Protein AF-0000000078652569 (afdb_homodimer)

Foldseek 3Di:
DEAEDEDEPVCVVCVVVCNDQKDKDFQPPVDDAQYKYWYFYDYPNHTPPDIDIWGFHDKDADDPPRDHRMIMTGIGD/DEAEDEDEPVCVVCVVVCNDQKDKDFQPPVDDQQYKYWYFYDYPNHTPPDTDIWGFHDKDADDPPRDHRMIMTGIGD

Radius of gyration: 15.56 Å; Cα contacts (8 Å, |Δi|>4): 343; chains: 2; bounding box: 27×51×36 Å

Nearest PDB structures (foldseek):
  3iuw-assembly1_A  TM=9.548E-01  e=1.369E-08  Enterococcus faecalis V583
  5y6b-assembly4_D  TM=7.722E-01  e=2.789E-02  Zymomonas mobilis subsp. mobilis ATCC 10988
  5y6c-assembly2_B  TM=7.773E-01  e=2.975E-02  Zymomona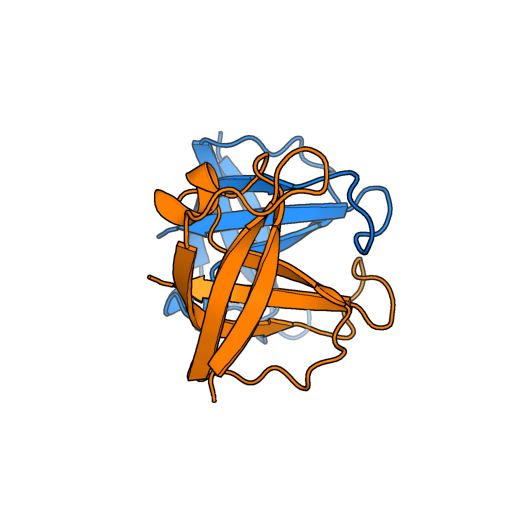s mobilis subsp. mobilis ATCC 10988
  7lkn-assembly2_D  TM=3.878E-01  e=9.510E-02  Xanthomonas citri pv. citri str. 306
  1szr-assembly1_D  TM=2.459E-01  e=2.400E+00  Trypanosoma brucei brucei

Solvent-accessible surface area (backbone atoms only — not comparable to full-atom values): 8510 Å² total; per-residue (Å²): 96,79,45,81,42,77,33,52,55,90,51,41,63,37,42,72,74,53,43,40,28,57,46,79,42,72,61,81,74,74,82,46,68,69,20,31,38,38,36,32,28,28,50,96,92,35,74,73,77,53,68,49,68,34,34,28,58,25,77,48,62,90,40,93,51,45,34,87,64,26,31,40,32,20,41,46,120,95,77,46,82,42,78,33,51,54,90,50,41,63,38,41,72,71,53,43,41,28,57,46,77,41,72,60,80,74,75,83,46,70,70,20,30,39,38,36,32,28,28,50,95,92,35,74,72,76,54,68,49,69,34,34,27,58,26,76,48,60,91,41,91,52,46,34,88,61,27,30,40,32,20,40,47,120

Sequence (154 aa):
MIHEIKLSHLFFDDVQSGKKNFELRRDDRNYQVDDELLLNEIKDGVLTGRKIQVKVIYKLTGYVGLEPTYCILGIERMIHEIKLSHLFFDDVQSGKKNFELRRDDRNYQVDDELLLNEIKDGVLTGRKIQVKVIYKLTGYVGLEPTYCILGIER

Organism: NCBI:txid862967

InterPro domains:
  IPR015947 PUA-like superfamily [SSF88697] (1-59)
  IPR039440 Domain of unknown function DUF3850 [PF12961] (2-75)

Structure (mmCIF, N/CA/C/O backbone):
data_AF-0000000078652569-model_v1
#
loop_
_entity.id
_entity.type
_entity.pdbx_description
1 polymer 'DUF3850 domain-containing protein'
#
loop_
_atom_site.group_PDB
_atom_site.id
_atom_site.type_symbol
_atom_site.label_atom_id
_atom_site.label_alt_id
_atom_site.label_comp_id
_atom_site.label_asym_id
_atom_site.label_entity_id
_atom_site.label_seq_id
_atom_site.pdbx_PDB_ins_code
_atom_site.Cartn_x
_atom_site.Cartn_y
_atom_site.Cartn_z
_atom_site.occupancy
_atom_site.B_iso_or_equiv
_atom_site.auth_seq_id
_atom_site.auth_comp_id
_atom_site.auth_asym_id
_atom_site.auth_atom_id
_atom_site.pdbx_PDB_model_num
ATOM 1 N N . MET A 1 1 ? -4.324 -7.496 -18.016 1 96.69 1 MET A N 1
ATOM 2 C CA . MET A 1 1 ? -3.305 -8.539 -17.984 1 96.69 1 MET A CA 1
ATOM 3 C C . MET A 1 1 ? -3.234 -9.188 -16.609 1 96.69 1 MET A C 1
ATOM 5 O O . MET A 1 1 ? -3.404 -8.516 -15.594 1 96.69 1 MET A O 1
ATOM 9 N N . ILE A 1 2 ? -2.986 -10.516 -16.625 1 98.44 2 ILE A N 1
ATOM 10 C CA . ILE A 1 2 ? -2.867 -11.242 -15.367 1 98.44 2 ILE A CA 1
ATOM 11 C C . ILE A 1 2 ? -1.402 -11.586 -15.109 1 98.44 2 ILE A C 1
ATOM 13 O O . ILE A 1 2 ? -0.72 -12.117 -15.992 1 98.44 2 ILE A O 1
ATOM 17 N N . HIS A 1 3 ? -0.866 -11.273 -13.992 1 98.75 3 HIS A N 1
ATOM 18 C CA . HIS A 1 3 ? 0.469 -11.648 -13.539 1 98.75 3 HIS A CA 1
ATOM 19 C C . HIS A 1 3 ? 0.403 -12.703 -12.445 1 98.75 3 HIS A C 1
ATOM 21 O O . HIS A 1 3 ? -0.198 -12.477 -11.391 1 98.75 3 HIS A O 1
ATOM 27 N N . GLU A 1 4 ? 0.997 -13.82 -12.688 1 98.56 4 GLU A N 1
ATOM 28 C CA . GLU A 1 4 ? 1.085 -14.867 -11.672 1 98.56 4 GLU A CA 1
ATOM 29 C C . GLU A 1 4 ? 2.359 -14.719 -10.844 1 98.56 4 GLU A C 1
ATOM 31 O O . GLU A 1 4 ? 3.467 -14.828 -11.375 1 98.56 4 GLU A O 1
ATOM 36 N N . ILE A 1 5 ? 2.16 -14.547 -9.523 1 98.5 5 ILE A N 1
ATOM 37 C CA . ILE A 1 5 ? 3.33 -14.32 -8.6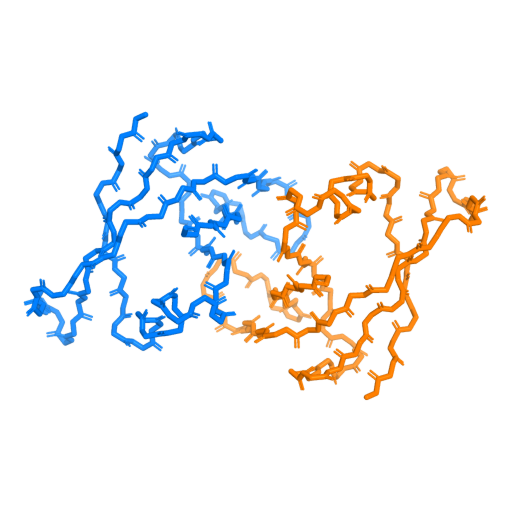88 1 98.5 5 ILE A CA 1
ATOM 38 C C . ILE A 1 5 ? 3.16 -15.039 -7.348 1 98.5 5 ILE A C 1
ATOM 40 O O . ILE A 1 5 ? 2.053 -15.453 -6.996 1 98.5 5 ILE A O 1
ATOM 44 N N . LYS A 1 6 ? 4.316 -15.234 -6.695 1 98.5 6 LYS A N 1
ATOM 45 C CA . LYS A 1 6 ? 4.285 -15.867 -5.383 1 98.5 6 LYS A CA 1
ATOM 46 C C . LYS A 1 6 ? 4.117 -14.836 -4.273 1 98.5 6 LYS A C 1
ATOM 48 O O . LYS A 1 6 ? 4.633 -13.719 -4.375 1 98.5 6 LYS A O 1
ATOM 53 N N . LEU A 1 7 ? 3.447 -15.18 -3.262 1 98.75 7 LEU A N 1
ATOM 54 C CA . LEU A 1 7 ? 3.312 -14.43 -2.014 1 98.75 7 LEU A CA 1
ATOM 55 C C . LEU A 1 7 ? 3.646 -15.312 -0.815 1 98.75 7 LEU A C 1
ATOM 57 O O . LEU A 1 7 ? 3.133 -16.422 -0.696 1 98.75 7 LEU A O 1
ATOM 61 N N . SER A 1 8 ? 4.547 -14.805 0.051 1 98.62 8 SER A N 1
ATOM 62 C CA . SER A 1 8 ? 4.891 -15.547 1.26 1 98.62 8 SER A CA 1
ATOM 63 C C . SER A 1 8 ? 3.658 -15.828 2.109 1 98.62 8 SER A C 1
ATOM 65 O O . SER A 1 8 ? 2.787 -14.961 2.252 1 98.62 8 SER A O 1
ATOM 67 N N . HIS A 1 9 ? 3.613 -16.969 2.775 1 98.69 9 HIS A N 1
ATOM 68 C CA . HIS A 1 9 ? 2.533 -17.359 3.676 1 98.69 9 HIS A CA 1
ATOM 69 C C . HIS A 1 9 ? 2.377 -16.344 4.812 1 98.69 9 HIS A C 1
ATOM 71 O O . HIS A 1 9 ? 1.29 -16.203 5.375 1 98.69 9 HIS A O 1
ATOM 77 N N . LEU A 1 10 ? 3.422 -15.609 5.098 1 98.19 10 LEU A N 1
ATOM 78 C CA . LEU A 1 10 ? 3.412 -14.656 6.203 1 98.19 10 LEU A CA 1
ATOM 79 C C . LEU A 1 10 ? 2.484 -13.484 5.902 1 98.19 10 LEU A C 1
ATOM 81 O O . LEU A 1 10 ? 1.99 -12.828 6.82 1 98.19 10 LEU A O 1
ATOM 85 N N . PHE A 1 11 ? 2.232 -13.273 4.586 1 98.75 11 PHE A N 1
ATOM 86 C CA . PHE A 1 11 ? 1.455 -12.102 4.188 1 98.75 11 PHE A CA 1
ATOM 87 C C . PHE A 1 11 ? 0.117 -12.523 3.59 1 98.75 11 PHE A C 1
ATOM 89 O O . PHE A 1 11 ? -0.79 -11.703 3.447 1 98.75 11 PHE A O 1
ATOM 96 N N . PHE A 1 12 ? -0.037 -13.789 3.221 1 98.88 12 PHE A N 1
ATOM 97 C CA . PHE A 1 12 ? -1.115 -14.266 2.363 1 98.88 12 PHE A CA 1
ATOM 98 C C . PHE A 1 12 ? -2.473 -14.008 3.004 1 98.88 12 PHE A C 1
ATOM 100 O O . PHE A 1 12 ? -3.348 -13.391 2.389 1 98.88 12 PHE A O 1
ATOM 107 N N . ASP A 1 13 ? -2.621 -14.422 4.281 1 98.75 13 ASP A N 1
ATOM 108 C CA . ASP A 1 13 ? -3.914 -14.273 4.941 1 98.75 13 ASP A CA 1
ATOM 109 C C . ASP A 1 13 ? -4.285 -12.805 5.094 1 98.75 13 ASP A C 1
ATOM 111 O O . ASP A 1 13 ? -5.465 -12.445 5.059 1 98.75 13 ASP A O 1
ATOM 115 N N . ASP A 1 14 ? -3.283 -11.938 5.266 1 98.69 14 ASP A N 1
ATOM 116 C CA . ASP A 1 14 ? -3.551 -10.508 5.391 1 98.69 14 ASP A CA 1
ATOM 117 C C . ASP A 1 14 ? -4.078 -9.93 4.082 1 98.69 14 ASP A C 1
ATOM 119 O O . ASP A 1 14 ? -4.949 -9.055 4.086 1 98.69 14 ASP A O 1
ATOM 123 N N . VAL A 1 15 ? -3.578 -10.438 2.967 1 98.81 15 VAL A N 1
ATOM 124 C CA . VAL A 1 15 ? -4.086 -10.008 1.669 1 98.81 15 VAL A CA 1
ATOM 125 C C . VAL A 1 15 ? -5.48 -10.594 1.44 1 98.81 15 VAL A C 1
ATOM 127 O O . VAL A 1 15 ? -6.391 -9.883 1.003 1 98.81 15 VAL A O 1
ATOM 130 N N . GLN A 1 16 ? -5.617 -11.844 1.812 1 98.38 16 GLN A N 1
ATOM 131 C CA . GLN A 1 16 ? -6.891 -12.531 1.611 1 98.38 16 GLN A CA 1
ATOM 132 C C . GLN A 1 16 ? -8.016 -11.844 2.383 1 98.38 16 GLN A C 1
ATOM 134 O O . GLN A 1 16 ? -9.125 -11.711 1.878 1 98.38 16 GLN A O 1
ATOM 139 N N . SER A 1 17 ? -7.742 -11.406 3.531 1 98 17 SER A N 1
ATOM 140 C CA . SER A 1 17 ? -8.75 -10.789 4.383 1 98 17 SER A CA 1
ATOM 141 C C . SER A 1 17 ? -8.992 -9.336 3.986 1 98 17 SER A C 1
ATOM 143 O O . SER A 1 17 ? -9.969 -8.719 4.434 1 98 17 SER A O 1
ATOM 145 N N . GLY A 1 18 ? -8.062 -8.742 3.17 1 97.56 18 GLY A N 1
ATOM 146 C CA . GLY A 1 18 ? -8.141 -7.336 2.789 1 97.56 18 GLY A CA 1
ATOM 147 C C . GLY A 1 18 ? -7.379 -6.422 3.727 1 97.56 18 GLY A C 1
ATOM 148 O O . GLY A 1 18 ? -7.285 -5.215 3.484 1 97.56 18 GLY A O 1
ATOM 149 N N . LYS A 1 19 ? -6.812 -7.027 4.762 1 97.62 19 LYS A N 1
ATOM 150 C CA . LYS A 1 19 ? -6.047 -6.254 5.734 1 97.62 19 LYS A CA 1
ATOM 151 C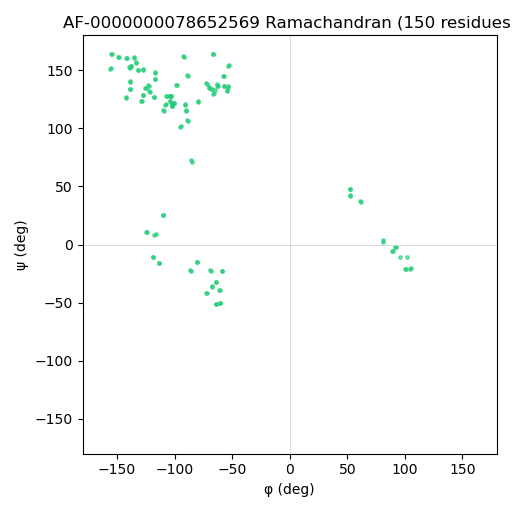 C . LYS A 1 19 ? -4.816 -5.621 5.09 1 97.62 19 LYS A C 1
ATOM 153 O O . LYS A 1 19 ? -4.52 -4.449 5.32 1 97.62 19 LYS A O 1
ATOM 158 N N . LYS A 1 20 ? -4.055 -6.371 4.422 1 98.62 20 LYS A N 1
ATOM 159 C CA . LYS A 1 20 ? -2.953 -5.867 3.609 1 98.62 20 LYS A CA 1
ATOM 160 C C . LYS A 1 20 ? -3.418 -5.531 2.195 1 98.62 20 LYS A C 1
ATOM 162 O O . LYS A 1 20 ? -3.586 -6.426 1.364 1 98.62 20 LYS A O 1
ATOM 167 N N . ASN A 1 21 ? -3.525 -4.281 1.897 1 98.88 21 ASN A N 1
ATOM 168 C CA . ASN A 1 21 ? -4.16 -3.859 0.653 1 98.88 21 ASN A CA 1
ATOM 169 C C . ASN A 1 21 ? -3.143 -3.273 -0.322 1 98.88 21 ASN A C 1
ATOM 171 O O . ASN A 1 21 ? -3.49 -2.449 -1.17 1 98.88 21 ASN A O 1
ATOM 175 N N . PHE A 1 22 ? -1.941 -3.676 -0.185 1 98.94 22 PHE A N 1
ATOM 176 C CA . PHE A 1 22 ? -0.877 -3.293 -1.105 1 98.94 22 PHE A CA 1
ATOM 177 C C . PHE A 1 22 ? 0.163 -4.402 -1.22 1 98.94 22 PHE A C 1
ATOM 179 O O . PHE A 1 22 ? 0.22 -5.297 -0.374 1 98.94 22 PHE A O 1
ATOM 186 N N . GLU A 1 23 ? 0.925 -4.332 -2.271 1 98.88 23 GLU A N 1
ATOM 187 C CA . GLU A 1 23 ? 2.104 -5.18 -2.441 1 98.88 23 GLU A CA 1
ATOM 188 C C . GLU A 1 23 ? 3.352 -4.34 -2.703 1 98.88 23 GLU A C 1
ATOM 190 O O . GLU A 1 23 ? 3.295 -3.344 -3.428 1 98.88 23 GLU A O 1
ATOM 195 N N . LEU A 1 24 ? 4.422 -4.652 -2.053 1 98.88 24 LEU A N 1
ATOM 196 C CA . LEU A 1 24 ? 5.766 -4.152 -2.334 1 98.88 24 LEU A CA 1
ATOM 197 C C . LEU A 1 24 ? 6.586 -5.195 -3.082 1 98.88 24 LEU A C 1
ATOM 199 O O . LEU A 1 24 ? 6.844 -6.285 -2.561 1 98.88 24 LEU A O 1
ATOM 203 N N . ARG A 1 25 ? 7.016 -4.793 -4.332 1 98.25 25 ARG A N 1
ATOM 204 C CA . ARG A 1 25 ? 7.734 -5.785 -5.125 1 98.25 25 ARG A CA 1
ATOM 205 C C . ARG A 1 25 ? 8.672 -5.113 -6.125 1 98.25 25 ARG A C 1
ATOM 207 O O . ARG A 1 25 ? 8.555 -3.912 -6.383 1 98.25 25 ARG A O 1
ATOM 214 N N . ARG A 1 26 ? 9.602 -5.945 -6.637 1 98.31 26 ARG A N 1
ATOM 215 C CA . ARG A 1 26 ? 10.367 -5.469 -7.785 1 98.31 26 ARG A CA 1
ATOM 216 C C . ARG A 1 26 ? 9.453 -5.215 -8.984 1 98.31 26 ARG A C 1
ATOM 218 O O . ARG A 1 26 ? 8.539 -5.992 -9.25 1 98.31 26 ARG A O 1
ATOM 225 N N . ASP A 1 27 ? 9.703 -4.098 -9.625 1 98.19 27 ASP A N 1
ATOM 226 C CA . ASP A 1 27 ? 8.914 -3.756 -10.805 1 98.19 27 ASP A CA 1
ATOM 227 C C . ASP A 1 27 ? 9.484 -4.414 -12.062 1 98.19 27 ASP A C 1
ATOM 229 O O . ASP A 1 27 ? 9.93 -3.729 -12.984 1 98.19 27 ASP A O 1
ATOM 233 N N . ASP A 1 28 ? 9.336 -5.719 -12.18 1 98.06 28 ASP A N 1
ATOM 234 C CA . ASP A 1 28 ? 9.984 -6.465 -13.25 1 98.06 28 ASP A CA 1
ATOM 235 C C . ASP A 1 28 ? 8.961 -7.105 -14.18 1 98.06 28 ASP A C 1
ATOM 237 O O . ASP A 1 28 ? 9.32 -7.867 -15.086 1 98.06 28 ASP A O 1
ATOM 241 N N . ARG A 1 29 ? 7.688 -6.77 -14.023 1 97.75 29 ARG A N 1
ATOM 242 C CA . ARG A 1 29 ? 6.648 -7.422 -14.812 1 97.75 29 ARG A CA 1
ATOM 243 C C . ARG A 1 29 ? 5.801 -6.395 -15.555 1 97.75 29 ARG A C 1
ATOM 245 O O . ARG A 1 29 ? 4.773 -6.738 -16.141 1 97.75 29 ARG A O 1
ATOM 252 N N . ASN A 1 30 ? 6.277 -5.137 -15.547 1 97 30 ASN A N 1
ATOM 253 C CA . ASN A 1 30 ? 5.527 -4.055 -16.172 1 97 30 ASN A CA 1
ATOM 254 C C . ASN A 1 30 ? 4.09 -4.004 -15.672 1 97 30 ASN A C 1
ATOM 256 O O . ASN A 1 30 ? 3.148 -3.996 -16.469 1 97 30 ASN A O 1
ATOM 260 N N . TYR A 1 31 ? 3.936 -4.059 -14.383 1 98.69 31 TYR A N 1
ATOM 261 C CA . TYR A 1 31 ? 2.615 -3.955 -13.773 1 98.69 31 TYR A CA 1
ATOM 262 C C . TYR A 1 31 ? 1.923 -2.662 -14.188 1 98.69 31 TYR A C 1
ATOM 264 O O . TYR A 1 31 ? 2.557 -1.605 -14.258 1 98.69 31 TYR A O 1
ATOM 272 N N . GLN A 1 32 ? 0.633 -2.752 -14.523 1 98.75 32 GLN A N 1
ATOM 273 C CA . GLN A 1 32 ? -0.191 -1.585 -14.82 1 98.75 32 GLN A CA 1
ATOM 274 C C . GLN A 1 32 ? -1.47 -1.587 -13.984 1 98.75 32 GLN A C 1
ATOM 276 O O . GLN A 1 32 ? -1.958 -2.648 -13.594 1 98.75 32 GLN A O 1
ATOM 281 N N . VAL A 1 33 ? -1.91 -0.415 -13.742 1 98.69 33 VAL A N 1
ATOM 282 C CA . VAL A 1 33 ? -3.258 -0.313 -13.188 1 98.69 33 VAL A CA 1
ATOM 283 C C . VAL A 1 33 ? -4.238 -1.074 -14.078 1 98.69 33 VAL A C 1
ATOM 285 O O . VAL A 1 33 ? -4.133 -1.035 -15.305 1 98.69 33 VAL A O 1
ATOM 288 N N . ASP A 1 34 ? -5.055 -1.77 -13.531 1 98.69 34 ASP A N 1
ATOM 289 C CA . ASP A 1 34 ? -6.098 -2.576 -14.156 1 98.69 34 ASP A CA 1
ATOM 290 C C . ASP A 1 34 ? -5.59 -3.979 -14.484 1 98.69 34 ASP A C 1
ATOM 292 O O . ASP A 1 34 ? -6.359 -4.844 -14.906 1 98.69 34 ASP A O 1
ATOM 296 N N . ASP A 1 35 ? -4.285 -4.219 -14.266 1 98.81 35 ASP A N 1
ATOM 297 C CA . ASP A 1 35 ? -3.816 -5.598 -14.281 1 98.81 35 ASP A CA 1
ATOM 298 C C . ASP A 1 35 ? -4.391 -6.387 -13.109 1 98.81 35 ASP A C 1
ATOM 300 O O . ASP A 1 35 ? -4.973 -5.805 -12.188 1 98.81 35 ASP A O 1
ATOM 304 N N . GLU A 1 36 ? -4.293 -7.656 -13.219 1 98.81 36 GLU A N 1
ATOM 305 C CA . GLU A 1 36 ? -4.633 -8.547 -12.109 1 98.81 36 GLU A CA 1
ATOM 306 C C . GLU A 1 36 ? -3.416 -9.344 -11.648 1 98.81 36 GLU A C 1
ATOM 308 O O . GLU A 1 36 ? -2.582 -9.734 -12.469 1 98.81 36 GLU A O 1
ATOM 313 N N . LEU A 1 37 ? -3.312 -9.539 -10.359 1 98.88 37 LEU A N 1
ATOM 314 C CA . LEU A 1 37 ? -2.324 -10.445 -9.773 1 98.88 37 LEU A CA 1
ATOM 315 C C . LEU A 1 37 ? -2.977 -11.75 -9.328 1 98.88 37 LEU A C 1
ATOM 317 O O . LEU A 1 37 ? -4.008 -11.734 -8.648 1 98.88 37 LEU A O 1
ATOM 321 N N . LEU A 1 38 ? -2.484 -12.742 -9.82 1 98.88 38 LEU A N 1
ATOM 322 C CA . LEU A 1 38 ?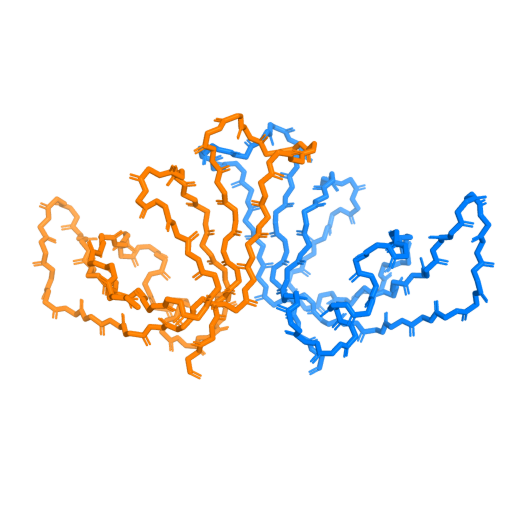 -2.75 -14.047 -9.227 1 98.88 38 LEU A CA 1
ATOM 323 C C . LEU A 1 38 ? -1.648 -14.438 -8.242 1 98.88 38 LEU A C 1
ATOM 325 O O . LEU A 1 38 ? -0.571 -14.875 -8.656 1 98.88 38 LEU A O 1
ATOM 329 N N . LEU A 1 39 ? -1.939 -14.281 -6.926 1 98.88 39 LEU A N 1
ATOM 330 C CA . LEU A 1 39 ? -0.971 -14.5 -5.859 1 98.88 39 LEU A CA 1
ATOM 331 C C . LEU A 1 39 ? -1.002 -15.945 -5.379 1 98.88 39 LEU A C 1
ATOM 333 O O . LEU A 1 39 ? -2.018 -16.406 -4.859 1 98.88 39 LEU A O 1
ATOM 337 N N . ASN A 1 40 ? 0.084 -16.609 -5.594 1 98.88 40 ASN A N 1
ATOM 338 C CA . ASN A 1 40 ? 0.232 -18 -5.152 1 98.88 40 ASN A CA 1
ATOM 339 C C . ASN A 1 40 ? 1.039 -18.094 -3.859 1 98.88 40 ASN A C 1
ATOM 341 O O . ASN A 1 40 ? 2.182 -17.625 -3.803 1 98.88 40 ASN A O 1
ATOM 345 N N . GLU A 1 41 ? 0.389 -18.672 -2.885 1 98.94 41 GLU A N 1
ATOM 346 C CA . GLU A 1 41 ? 1.063 -18.75 -1.593 1 98.94 41 GLU A CA 1
ATOM 347 C C . GLU A 1 41 ? 2.234 -19.734 -1.638 1 98.94 41 GLU A C 1
ATOM 349 O O . GLU A 1 41 ? 2.117 -20.812 -2.203 1 98.94 41 GLU A O 1
ATOM 354 N N . ILE A 1 42 ? 3.309 -19.281 -1.086 1 98.88 42 ILE A N 1
ATOM 355 C CA . ILE A 1 42 ? 4.477 -20.141 -0.916 1 98.88 42 ILE A CA 1
ATOM 356 C C . ILE A 1 42 ? 4.84 -20.234 0.565 1 98.88 42 ILE A C 1
ATOM 358 O O . ILE A 1 42 ? 4.781 -19.234 1.287 1 98.88 42 ILE A O 1
ATOM 362 N N . LYS A 1 43 ? 5.035 -21.344 1.071 1 98.69 43 LYS A N 1
ATOM 363 C CA . LYS A 1 43 ? 5.5 -21.609 2.43 1 98.69 43 LYS A CA 1
ATOM 364 C C . LYS A 1 43 ? 6.691 -22.562 2.424 1 98.69 43 LYS A C 1
ATOM 366 O O . LYS A 1 43 ? 6.613 -23.656 1.867 1 98.69 43 LYS A O 1
ATOM 371 N N . ASP A 1 44 ? 7.766 -22.094 3.023 1 98 44 ASP A N 1
ATOM 372 C CA . ASP A 1 44 ? 8.977 -22.891 3.121 1 98 44 ASP A CA 1
ATOM 373 C C . ASP A 1 44 ? 9.398 -23.422 1.751 1 98 44 ASP A C 1
ATOM 375 O O . ASP A 1 44 ? 9.695 -24.609 1.599 1 98 44 ASP A O 1
ATOM 379 N N . GLY A 1 45 ? 9.305 -22.547 0.717 1 97.62 45 GLY A N 1
ATOM 380 C CA . GLY A 1 45 ? 9.812 -22.828 -0.615 1 97.62 45 GLY A CA 1
ATOM 381 C C . GLY A 1 45 ? 8.875 -23.688 -1.443 1 97.62 45 GLY A C 1
ATOM 382 O O . GLY A 1 45 ? 9.188 -24.047 -2.578 1 97.62 45 GLY A O 1
ATOM 383 N N . VAL A 1 46 ? 7.699 -23.984 -0.861 1 98.56 46 VAL A N 1
ATOM 384 C CA . VAL A 1 46 ? 6.762 -24.859 -1.56 1 98.56 46 VAL A CA 1
ATOM 385 C C . VAL A 1 46 ? 5.426 -24.141 -1.734 1 98.56 46 VAL A C 1
ATOM 387 O O . VAL A 1 46 ? 4.938 -23.484 -0.809 1 98.56 46 VAL A O 1
ATOM 390 N N . LEU A 1 47 ? 4.887 -24.297 -2.941 1 98.69 47 LEU A N 1
ATOM 391 C CA . LEU A 1 47 ? 3.545 -23.781 -3.166 1 98.69 47 LEU A CA 1
ATOM 392 C C . LEU A 1 47 ? 2.516 -24.547 -2.348 1 98.69 47 LEU A C 1
ATOM 394 O O . LEU A 1 47 ? 2.504 -25.781 -2.363 1 98.69 47 LEU A O 1
ATOM 398 N N . THR A 1 48 ? 1.653 -23.875 -1.608 1 98.75 48 THR A N 1
ATOM 399 C CA . THR A 1 48 ? 0.694 -24.531 -0.736 1 98.75 48 THR A CA 1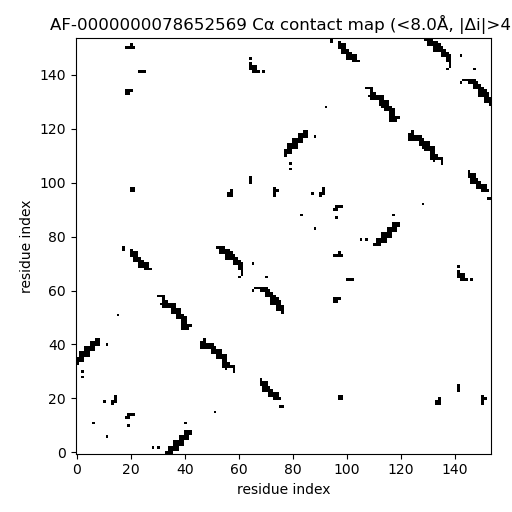
ATOM 400 C C . THR A 1 48 ? -0.573 -24.906 -1.504 1 98.75 48 THR A C 1
ATOM 402 O O . THR A 1 48 ? -1.363 -25.734 -1.05 1 98.75 48 THR A O 1
ATOM 405 N N . GLY A 1 49 ? -0.808 -24.203 -2.6 1 98.69 49 GLY A N 1
ATOM 406 C CA . GLY A 1 49 ? -2.021 -24.406 -3.377 1 98.69 49 GLY A CA 1
ATOM 407 C C . GLY A 1 49 ? -3.037 -23.297 -3.191 1 98.69 49 GLY A C 1
ATOM 408 O O . GLY A 1 49 ? -3.959 -23.141 -3.998 1 98.69 49 GLY A O 1
ATOM 409 N N . ARG A 1 50 ? -2.941 -22.531 -2.121 1 98.56 50 ARG A N 1
ATOM 410 C CA . ARG A 1 50 ? -3.832 -21.391 -1.932 1 98.56 50 ARG A CA 1
ATOM 411 C C . ARG A 1 50 ? -3.475 -20.25 -2.881 1 98.56 50 ARG A C 1
ATOM 413 O O . ARG A 1 50 ? -2.297 -19.984 -3.121 1 98.56 50 ARG A O 1
ATOM 420 N N . LYS A 1 51 ? -4.488 -19.641 -3.42 1 98.56 51 LYS A N 1
ATOM 421 C CA . LYS A 1 51 ? -4.316 -18.531 -4.352 1 98.56 51 LYS A CA 1
ATOM 422 C C . LYS A 1 51 ? -5.34 -17.438 -4.094 1 98.56 51 LYS A C 1
ATOM 424 O O . LYS A 1 51 ? -6.441 -17.703 -3.609 1 98.56 51 LYS A O 1
ATOM 429 N N . ILE A 1 52 ? -5.008 -16.266 -4.418 1 98.56 52 ILE A N 1
ATOM 430 C CA . ILE A 1 52 ? -5.914 -15.125 -4.363 1 98.56 52 ILE A CA 1
ATOM 431 C C . ILE A 1 52 ? -5.715 -14.234 -5.59 1 98.56 52 ILE A C 1
ATOM 433 O O . ILE A 1 52 ? -4.582 -14.023 -6.031 1 98.56 52 ILE A O 1
ATOM 437 N N . GLN A 1 53 ? -6.777 -13.867 -6.156 1 98.75 53 GLN A N 1
ATOM 438 C CA . GLN A 1 53 ? -6.734 -12.938 -7.281 1 98.75 53 GLN A CA 1
ATOM 439 C C . GLN A 1 53 ? -7.133 -11.531 -6.852 1 98.75 53 GLN A C 1
ATOM 441 O O . GLN A 1 53 ? -8.172 -11.336 -6.223 1 98.75 53 GLN A O 1
ATOM 446 N N . VAL A 1 54 ? -6.27 -10.555 -7.191 1 98.81 54 VAL A N 1
ATOM 447 C CA . VAL A 1 54 ? -6.551 -9.172 -6.824 1 98.81 54 VAL A CA 1
ATOM 448 C C . VAL A 1 54 ? -6.312 -8.258 -8.023 1 98.81 54 VAL A C 1
ATOM 450 O O . VAL A 1 54 ? -5.594 -8.625 -8.961 1 98.81 54 VAL A O 1
ATOM 453 N N . LYS A 1 55 ? -6.945 -7.109 -8.023 1 98.88 55 LYS A N 1
ATOM 454 C CA . LYS A 1 55 ? -6.773 -6.098 -9.062 1 98.88 55 LYS A CA 1
ATOM 455 C C . LYS A 1 55 ? -5.793 -5.016 -8.625 1 98.88 55 LYS A C 1
ATOM 457 O O . LYS A 1 55 ? -5.836 -4.559 -7.48 1 98.88 55 LYS A O 1
ATOM 462 N N . VAL A 1 56 ? -4.926 -4.617 -9.523 1 98.88 56 VAL A N 1
ATOM 463 C CA . VAL A 1 56 ? -4.055 -3.473 -9.289 1 98.88 56 VAL A CA 1
ATOM 464 C C . VAL A 1 56 ? -4.824 -2.176 -9.531 1 98.88 56 VAL A C 1
ATOM 466 O O . VAL A 1 56 ? -5.305 -1.932 -10.641 1 98.88 56 VAL A O 1
ATOM 469 N N . ILE A 1 57 ? -4.855 -1.331 -8.508 1 98.88 57 ILE A N 1
ATOM 470 C CA . ILE A 1 57 ? -5.688 -0.139 -8.648 1 98.88 57 ILE A CA 1
ATOM 47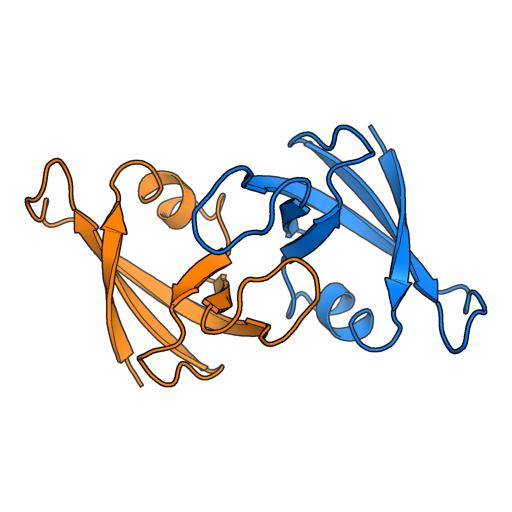1 C C . ILE A 1 57 ? -4.812 1.111 -8.555 1 98.88 57 ILE A C 1
ATOM 473 O O . ILE A 1 57 ? -5.273 2.219 -8.852 1 98.88 57 ILE A O 1
ATOM 477 N N . TYR A 1 58 ? -3.631 0.927 -8.172 1 98.94 58 TYR A N 1
ATOM 478 C CA . TYR A 1 58 ? -2.676 2.025 -8.062 1 98.94 58 TYR A CA 1
ATOM 479 C C . TYR A 1 58 ? -1.245 1.516 -8.18 1 98.94 58 TYR A C 1
ATOM 481 O O . TYR A 1 58 ? -0.961 0.362 -7.844 1 98.94 58 TYR A O 1
ATOM 489 N N . LYS A 1 59 ? -0.348 2.348 -8.656 1 98.94 59 LYS A N 1
ATOM 490 C CA . LYS A 1 59 ? 1.068 2.002 -8.734 1 98.94 59 LYS A CA 1
ATOM 491 C C . LYS A 1 59 ? 1.946 3.209 -8.414 1 98.94 59 LYS A C 1
ATOM 493 O O . LYS A 1 59 ? 1.756 4.289 -8.977 1 98.94 59 LYS A O 1
ATOM 498 N N . LEU A 1 60 ? 2.832 3.066 -7.504 1 98.81 60 LEU A N 1
ATOM 499 C CA . LEU A 1 60 ? 3.805 4.09 -7.145 1 98.81 60 LEU A CA 1
ATOM 500 C C . LEU A 1 60 ? 5.227 3.602 -7.395 1 98.81 60 LEU A C 1
ATOM 502 O O . LEU A 1 60 ? 5.59 2.498 -6.98 1 98.81 60 LEU A O 1
ATOM 506 N N . THR A 1 61 ? 5.984 4.336 -8.102 1 98.38 61 THR A N 1
ATOM 507 C CA . THR A 1 61 ? 7.398 4.09 -8.375 1 98.38 61 THR A CA 1
ATOM 508 C C . THR A 1 61 ? 8.211 5.371 -8.227 1 98.38 61 THR A C 1
ATOM 510 O O . THR A 1 61 ? 7.652 6.473 -8.227 1 98.38 61 THR A O 1
ATOM 513 N N . GLY A 1 62 ? 9.422 5.164 -8.062 1 97.44 62 GLY A N 1
ATOM 514 C CA . GLY A 1 62 ? 10.328 6.297 -8.164 1 97.44 62 GLY A CA 1
ATOM 515 C C . GLY A 1 62 ? 10.062 7.363 -7.113 1 97.44 62 GLY A C 1
ATOM 516 O O . GLY A 1 62 ? 10.148 8.555 -7.402 1 97.44 62 GLY A O 1
ATOM 517 N N . TYR A 1 63 ? 9.711 6.996 -5.93 1 98.06 63 TYR A N 1
ATOM 518 C CA . TYR A 1 63 ? 9.406 7.922 -4.848 1 98.06 63 TYR A CA 1
ATOM 519 C C . TYR A 1 63 ? 10.391 7.754 -3.693 1 98.06 63 TYR A C 1
ATOM 521 O O . TYR A 1 63 ? 10.859 6.645 -3.432 1 98.06 63 TYR A O 1
ATOM 529 N N . VAL A 1 64 ? 10.648 8.836 -3.037 1 97.31 64 VAL A N 1
ATOM 530 C CA . VAL A 1 64 ? 11.539 8.781 -1.881 1 97.31 64 VAL A CA 1
ATOM 531 C C . VAL A 1 64 ? 11.031 7.746 -0.885 1 97.31 64 VAL A C 1
ATOM 533 O O . VAL A 1 64 ? 9.828 7.676 -0.61 1 97.31 64 VAL A O 1
ATOM 536 N N . GLY A 1 65 ? 11.953 6.844 -0.38 1 98.19 65 GLY A N 1
ATOM 537 C CA . GLY A 1 65 ? 11.594 5.789 0.55 1 98.19 65 GLY A CA 1
ATOM 538 C C . GLY A 1 65 ? 11.445 4.434 -0.113 1 98.19 65 GLY A C 1
ATOM 539 O O . GLY A 1 65 ? 11.438 3.402 0.564 1 98.19 65 GLY A O 1
ATOM 540 N N . LEU A 1 66 ? 11.242 4.512 -1.34 1 98.56 66 LEU A N 1
ATOM 541 C CA . LEU A 1 66 ? 11.141 3.301 -2.145 1 98.56 66 LEU A CA 1
ATOM 542 C C . LEU A 1 66 ? 12.43 3.047 -2.916 1 98.56 66 LEU A C 1
ATOM 544 O O . LEU A 1 66 ? 12.922 3.932 -3.621 1 98.56 66 LEU A O 1
ATOM 548 N N . GLU A 1 67 ? 13.078 1.873 -2.682 1 97.5 67 GLU A N 1
ATOM 549 C CA . GLU A 1 67 ? 14.281 1.542 -3.441 1 97.5 67 GLU A CA 1
ATOM 550 C C . GLU A 1 67 ? 14.031 1.635 -4.945 1 97.5 67 GLU A C 1
ATOM 552 O O . GLU A 1 67 ? 12.953 1.272 -5.422 1 97.5 67 GLU A O 1
ATOM 557 N N . PRO A 1 68 ? 15.172 1.897 -5.547 1 96 68 PRO A N 1
ATOM 558 C CA . PRO A 1 68 ? 15.031 1.925 -7.004 1 96 68 PRO A CA 1
ATOM 559 C C . PRO A 1 68 ? 14.617 0.573 -7.582 1 96 68 PRO A C 1
ATOM 561 O O . PRO A 1 68 ? 14.969 -0.472 -7.027 1 96 68 PRO A O 1
ATOM 564 N N . THR A 1 69 ? 13.789 0.285 -8.477 1 97.5 69 THR A N 1
ATOM 565 C CA . THR A 1 69 ? 13.359 -0.88 -9.242 1 97.5 69 THR A CA 1
ATOM 566 C C . THR A 1 69 ? 12.141 -1.531 -8.602 1 97.5 69 THR A C 1
ATOM 568 O O . THR A 1 69 ? 11.617 -2.529 -9.109 1 97.5 69 THR A O 1
ATOM 571 N N . TYR A 1 70 ? 11.891 -1.016 -7.328 1 98.69 70 TYR A N 1
ATOM 572 C CA . TYR A 1 70 ? 10.703 -1.547 -6.668 1 98.69 70 TYR A CA 1
ATOM 573 C C . TYR A 1 70 ? 9.484 -0.682 -6.961 1 98.69 70 TYR A C 1
ATOM 575 O O . TYR A 1 70 ? 9.617 0.472 -7.375 1 98.69 70 TYR A O 1
ATOM 583 N N . CYS A 1 71 ? 8.352 -1.235 -6.754 1 98.88 71 CYS A N 1
ATOM 584 C CA . CYS A 1 71 ? 7.078 -0.525 -6.832 1 98.88 71 CYS A CA 1
ATOM 585 C C . CYS A 1 71 ? 6.152 -0.939 -5.691 1 98.88 71 CYS A C 1
ATOM 587 O O . CYS A 1 71 ? 6.348 -1.988 -5.078 1 98.88 71 CYS A O 1
ATOM 589 N N . ILE A 1 72 ? 5.238 -0.019 -5.328 1 98.94 72 ILE A N 1
ATOM 590 C CA . ILE A 1 72 ? 4.086 -0.345 -4.492 1 98.94 72 ILE A CA 1
ATOM 591 C C . ILE A 1 72 ? 2.828 -0.416 -5.355 1 98.94 72 ILE A C 1
ATOM 593 O O . ILE A 1 72 ? 2.549 0.499 -6.133 1 98.94 72 ILE A O 1
ATOM 597 N N . LEU A 1 73 ? 2.158 -1.504 -5.211 1 98.94 73 LEU A N 1
ATOM 598 C CA . LEU A 1 73 ? 0.884 -1.698 -5.895 1 98.94 73 LEU A CA 1
ATOM 599 C C . LEU A 1 73 ? -0.275 -1.666 -4.902 1 98.94 73 LEU A C 1
ATOM 601 O O . LEU A 1 73 ? -0.323 -2.471 -3.971 1 98.94 73 LEU A O 1
ATOM 605 N N . GLY A 1 74 ? -1.141 -0.648 -5.043 1 98.88 74 GLY A N 1
ATOM 606 C CA . GLY A 1 74 ? -2.432 -0.771 -4.387 1 98.88 74 GLY A CA 1
ATOM 607 C C . GLY A 1 74 ? -3.305 -1.86 -4.98 1 98.88 74 GLY A C 1
ATOM 608 O O . GLY A 1 74 ? -3.406 -1.98 -6.203 1 98.88 74 GLY A O 1
ATOM 609 N N . ILE A 1 75 ? -3.893 -2.645 -4.121 1 98.88 75 ILE A N 1
ATOM 610 C CA . ILE A 1 75 ? -4.641 -3.777 -4.656 1 98.88 75 ILE A CA 1
ATOM 611 C C . ILE A 1 75 ? -6.02 -3.84 -3.998 1 98.88 75 ILE A C 1
ATOM 613 O O . ILE A 1 75 ? -6.211 -3.324 -2.895 1 98.88 75 ILE A O 1
ATOM 617 N N . GLU A 1 76 ? -6.949 -4.34 -4.746 1 97.38 76 GLU A N 1
ATOM 618 C CA . GLU A 1 76 ? -8.312 -4.535 -4.258 1 97.38 76 GLU A CA 1
ATOM 619 C C . GLU A 1 76 ? -8.875 -5.871 -4.727 1 97.38 76 GLU A C 1
ATOM 621 O O . GLU A 1 76 ? -8.578 -6.324 -5.832 1 97.38 76 GLU A O 1
ATOM 626 N N . ARG A 1 77 ? -9.594 -6.465 -3.775 1 91.38 77 ARG A N 1
ATOM 627 C CA . ARG A 1 77 ? -10.281 -7.707 -4.113 1 91.38 77 ARG A CA 1
ATOM 628 C C . ARG A 1 77 ? -11.688 -7.43 -4.633 1 91.38 77 ARG A C 1
ATOM 630 O O . ARG A 1 77 ? -12.359 -6.512 -4.164 1 91.38 77 ARG A O 1
ATOM 637 N N . MET B 1 1 ? -5.332 6.613 18.109 1 96.69 1 MET B N 1
ATOM 638 C CA . MET B 1 1 ? -4.602 7.875 18.047 1 96.69 1 MET B CA 1
ATOM 639 C C . MET B 1 1 ? -4.746 8.516 16.672 1 96.69 1 MET B C 1
ATOM 641 O O . MET B 1 1 ? -4.793 7.809 15.656 1 96.69 1 MET B O 1
ATOM 645 N N . ILE B 1 2 ? -4.82 9.859 16.688 1 98.44 2 ILE B N 1
ATOM 646 C CA . ILE B 1 2 ? -4.934 10.578 15.422 1 98.44 2 ILE B CA 1
ATOM 647 C C . ILE B 1 2 ? -3.611 11.281 15.102 1 98.44 2 ILE B C 1
ATOM 649 O O . ILE B 1 2 ? -3.045 11.961 15.961 1 98.44 2 ILE B O 1
ATOM 653 N N . HIS B 1 3 ? -3.068 11.102 13.961 1 98.75 3 HIS B N 1
ATOM 654 C CA . HIS B 1 3 ? -1.886 11.789 13.461 1 98.75 3 HIS B CA 1
ATOM 655 C C . HIS B 1 3 ? -2.258 12.789 12.367 1 98.75 3 HIS B C 1
ATOM 657 O O . HIS B 1 3 ? -2.816 12.414 11.336 1 98.75 3 HIS B O 1
ATOM 663 N N . GLU B 1 4 ? -1.957 14.023 12.594 1 98.56 4 GLU B N 1
ATOM 664 C CA . GLU B 1 4 ? -2.174 15.055 11.586 1 98.56 4 GLU B CA 1
ATOM 665 C C . GLU B 1 4 ? -0.938 15.227 10.703 1 98.56 4 GLU B C 1
ATOM 667 O O . GLU B 1 4 ? 0.127 15.617 11.195 1 98.56 4 GLU B O 1
ATOM 672 N N . ILE B 1 5 ? -1.141 14.992 9.391 1 98.5 5 ILE B N 1
ATOM 673 C CA . ILE B 1 5 ? 0.016 15.055 8.5 1 98.5 5 ILE B CA 1
ATOM 674 C C . ILE B 1 5 ? -0.383 15.703 7.18 1 98.5 5 ILE B C 1
ATOM 676 O O . ILE B 1 5 ? -1.572 15.836 6.879 1 98.5 5 ILE B O 1
ATOM 680 N N . LYS B 1 6 ? 0.673 16.188 6.477 1 98.5 6 LYS B N 1
ATOM 681 C CA . LYS B 1 6 ? 0.431 16.781 5.168 1 98.5 6 LYS B CA 1
ATOM 682 C C . LYS B 1 6 ? 0.477 15.734 4.062 1 98.5 6 LYS B C 1
ATOM 684 O O . LYS B 1 6 ? 1.257 14.781 4.137 1 98.5 6 LYS B O 1
ATOM 689 N N . LEU B 1 7 ? -0.304 15.883 3.088 1 98.75 7 LEU B N 1
ATOM 690 C CA . LEU B 1 7 ? -0.301 15.117 1.845 1 98.75 7 LEU B CA 1
ATOM 691 C C . LEU B 1 7 ? -0.248 16.047 0.638 1 98.75 7 LEU B C 1
ATOM 693 O O . LEU B 1 7 ? -1.027 17 0.548 1 98.75 7 LEU B O 1
ATOM 697 N N . SER B 1 8 ? 0.694 15.781 -0.271 1 98.56 8 SER B N 1
ATOM 698 C CA . SER B 1 8 ? 0.792 16.578 -1.489 1 98.56 8 SER B CA 1
ATOM 699 C C . SER B 1 8 ? -0.509 16.531 -2.283 1 98.56 8 SER B C 1
ATOM 701 O O . SER B 1 8 ? -1.144 15.484 -2.391 1 98.56 8 SER B O 1
ATOM 703 N N . HIS B 1 9 ? -0.857 17.625 -2.934 1 98.69 9 HIS B N 1
ATOM 704 C CA . HIS B 1 9 ? -2.039 17.719 -3.785 1 98.69 9 HIS B CA 1
ATOM 705 C C . HIS B 1 9 ? -1.986 16.703 -4.918 1 98.69 9 HIS B C 1
ATOM 707 O O . HIS B 1 9 ? -3.025 16.297 -5.438 1 98.69 9 HIS B O 1
ATOM 713 N N . LEU B 1 10 ? -0.806 16.25 -5.262 1 98.25 10 LEU B N 1
ATOM 714 C CA . LEU B 1 10 ? -0.623 15.32 -6.367 1 98.25 10 LEU B CA 1
ATOM 715 C C . LEU B 1 10 ? -1.223 13.953 -6.035 1 98.25 10 LEU B C 1
ATOM 717 O O . LEU B 1 10 ? -1.58 13.195 -6.934 1 98.25 10 LEU B O 1
ATOM 721 N N . PHE B 1 11 ? -1.359 13.695 -4.719 1 98.75 11 PHE B N 1
ATOM 722 C CA . PHE B 1 11 ? -1.806 12.375 -4.293 1 98.75 11 PHE B CA 1
ATOM 723 C C . PHE B 1 11 ? -3.18 12.453 -3.637 1 98.75 11 PHE B C 1
ATOM 725 O O . PHE B 1 11 ? -3.85 11.43 -3.463 1 98.75 11 PHE B O 1
ATOM 732 N N . PHE B 1 12 ? -3.617 13.648 -3.246 1 98.88 12 PHE B N 1
ATOM 733 C CA . PHE B 1 12 ? -4.742 13.844 -2.338 1 98.88 12 PHE B CA 1
ATOM 734 C C . PHE B 1 12 ? -6.02 13.258 -2.922 1 98.88 12 PHE B C 1
ATOM 736 O O . PHE B 1 12 ? -6.691 12.453 -2.275 1 98.88 12 PHE B O 1
ATOM 743 N N . ASP B 1 13 ? -6.324 13.625 -4.188 1 98.75 13 ASP B N 1
ATOM 744 C CA . ASP B 1 13 ? -7.57 13.164 -4.797 1 98.75 13 ASP B CA 1
ATOM 745 C C . ASP B 1 13 ? -7.578 11.641 -4.941 1 98.75 13 ASP B C 1
ATOM 747 O O . ASP B 1 13 ? -8.633 11.008 -4.855 1 98.75 13 ASP B O 1
ATOM 751 N N . ASP B 1 14 ? -6.406 11.047 -5.164 1 98.69 14 ASP B N 1
ATOM 752 C CA . ASP B 1 14 ? -6.32 9.594 -5.289 1 98.69 14 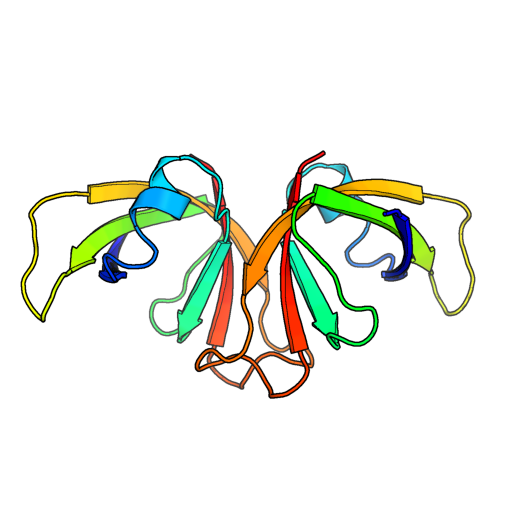ASP B CA 1
ATOM 753 C C . ASP B 1 14 ? -6.633 8.914 -3.959 1 98.69 14 ASP B C 1
ATOM 755 O O . ASP B 1 14 ? -7.266 7.855 -3.932 1 98.69 14 ASP B O 1
ATOM 759 N N . VAL B 1 15 ? -6.215 9.523 -2.871 1 98.81 15 VAL B N 1
ATOM 760 C CA . VAL B 1 15 ? -6.543 8.984 -1.555 1 98.81 15 VAL B CA 1
ATOM 761 C C . VAL B 1 15 ? -8.023 9.211 -1.262 1 98.81 15 VAL B C 1
ATOM 763 O O . VAL B 1 15 ? -8.719 8.305 -0.789 1 98.81 15 VAL B O 1
ATOM 766 N N . GLN B 1 16 ? -8.484 10.398 -1.615 1 98.38 16 GLN B N 1
ATOM 767 C CA . GLN B 1 16 ? -9.875 10.75 -1.354 1 98.38 16 GLN B CA 1
ATOM 768 C C . GLN B 1 16 ? -10.82 9.805 -2.082 1 98.38 16 GLN B C 1
ATOM 770 O O . GLN B 1 16 ? -11.852 9.398 -1.53 1 98.38 16 GLN B O 1
ATOM 775 N N . SER B 1 17 ? -10.508 9.438 -3.242 1 97.94 17 SER B N 1
ATOM 776 C CA . SER B 1 17 ? -11.375 8.586 -4.055 1 97.94 17 SER B CA 1
ATOM 777 C C . SER B 1 17 ? -11.234 7.121 -3.658 1 97.94 17 SER B C 1
ATOM 779 O O . SER B 1 17 ? -12.039 6.285 -4.062 1 97.94 17 SER B O 1
ATOM 781 N N . GLY B 1 18 ? -10.141 6.773 -2.883 1 97.56 18 GLY B N 1
ATOM 782 C CA . GLY B 1 18 ? -9.859 5.398 -2.51 1 97.56 18 GLY B CA 1
ATOM 783 C C . GLY B 1 18 ? -8.938 4.691 -3.486 1 97.56 18 GLY B C 1
ATOM 784 O O . GLY B 1 18 ? -8.539 3.547 -3.258 1 97.56 18 GLY B O 1
ATOM 785 N N . LYS B 1 19 ? -8.578 5.426 -4.535 1 97.62 19 LYS B N 1
ATOM 786 C CA . LYS B 1 19 ? -7.691 4.863 -5.547 1 97.62 19 LYS B CA 1
ATOM 787 C C . LYS B 1 19 ? -6.316 4.555 -4.961 1 97.62 19 LYS B C 1
ATOM 789 O O . LYS B 1 19 ? -5.75 3.492 -5.219 1 97.62 19 LYS B O 1
ATOM 794 N N . LYS B 1 20 ? -5.746 5.469 -4.324 1 98.62 20 LYS B N 1
ATOM 795 C CA . LYS B 1 20 ? -4.516 5.254 -3.566 1 98.62 20 LYS B CA 1
ATOM 796 C C . LYS B 1 20 ? -4.824 4.82 -2.135 1 98.62 20 LYS B C 1
ATOM 798 O O . LYS B 1 20 ? -5.164 5.648 -1.29 1 98.62 20 LYS B O 1
ATOM 803 N N . ASN B 1 21 ? -4.602 3.58 -1.844 1 98.88 21 ASN B N 1
ATOM 804 C CA . ASN B 1 21 ? -5.059 3.02 -0.577 1 98.88 21 ASN B CA 1
ATOM 805 C C . ASN B 1 21 ? -3.889 2.711 0.354 1 98.88 21 ASN B C 1
ATOM 807 O O . ASN B 1 21 ? -3.992 1.838 1.217 1 98.88 21 ASN B O 1
ATOM 811 N N . PHE B 1 22 ? -2.826 3.393 0.164 1 98.94 22 PHE B N 1
ATOM 812 C CA . PHE B 1 22 ? -1.663 3.287 1.037 1 98.94 22 PHE B CA 1
ATOM 813 C C . PHE B 1 22 ? -0.923 4.617 1.114 1 98.94 22 PHE B C 1
ATOM 815 O O . PHE B 1 22 ? -1.126 5.496 0.275 1 98.94 22 PHE B O 1
ATOM 822 N N . GLU B 1 23 ? -0.123 4.738 2.133 1 98.81 23 GLU B N 1
ATOM 823 C CA . GLU B 1 23 ? 0.816 5.852 2.258 1 98.81 23 GLU B CA 1
ATOM 824 C C . GLU B 1 23 ? 2.242 5.348 2.461 1 98.81 23 GLU B C 1
ATOM 826 O O . GLU B 1 23 ? 2.465 4.375 3.189 1 98.81 23 GLU B O 1
ATOM 831 N N . LEU B 1 24 ? 3.176 5.914 1.762 1 98.88 24 LEU B N 1
ATOM 832 C CA . LEU B 1 24 ? 4.609 5.766 1.983 1 98.88 24 LEU B CA 1
ATOM 833 C C . LEU B 1 24 ? 5.18 6.984 2.699 1 98.88 24 LEU B C 1
ATOM 835 O O . LEU B 1 24 ? 5.133 8.094 2.17 1 98.88 24 LEU B O 1
ATOM 839 N N . ARG B 1 25 ? 5.762 6.711 3.928 1 98.31 25 ARG B N 1
ATOM 840 C CA . ARG B 1 25 ? 6.242 7.855 4.691 1 98.31 25 ARG B CA 1
ATOM 841 C C . ARG B 1 25 ? 7.352 7.445 5.652 1 98.31 25 ARG B C 1
ATOM 843 O O . ARG B 1 25 ? 7.551 6.254 5.91 1 98.31 25 ARG B O 1
ATOM 850 N N . ARG B 1 26 ? 8.055 8.484 6.133 1 98.31 26 ARG B N 1
ATOM 851 C CA . ARG B 1 26 ? 8.961 8.227 7.246 1 98.31 26 ARG B CA 1
ATOM 852 C C . ARG B 1 26 ? 8.188 7.758 8.477 1 98.31 26 ARG B C 1
ATOM 854 O O . ARG B 1 26 ? 7.121 8.281 8.789 1 98.31 26 ARG B O 1
ATOM 861 N N . ASP B 1 27 ? 8.75 6.738 9.117 1 98.19 27 ASP B N 1
ATOM 862 C CA . ASP B 1 27 ? 8.125 6.215 10.328 1 98.19 27 ASP B CA 1
ATOM 863 C C . ASP B 1 27 ? 8.57 7 11.555 1 98.19 27 ASP B C 1
ATOM 865 O O . ASP B 1 27 ? 9.219 6.453 12.445 1 98.19 27 ASP B O 1
ATOM 869 N N . ASP B 1 28 ? 8.086 8.219 11.695 1 98.06 28 ASP B N 1
ATOM 870 C CA . ASP B 1 28 ? 8.586 9.109 12.734 1 98.06 28 ASP B CA 1
ATOM 871 C C . ASP B 1 28 ? 7.473 9.484 13.719 1 98.06 28 ASP B C 1
ATOM 873 O O . ASP B 1 28 ? 7.672 10.312 14.602 1 98.06 28 ASP B O 1
ATOM 877 N N . ARG B 1 29 ? 6.324 8.844 13.594 1 97.75 29 ARG B N 1
ATOM 878 C CA . ARG B 1 29 ? 5.188 9.219 14.438 1 97.75 29 ARG B CA 1
ATOM 879 C C . ARG B 1 29 ? 4.66 8.016 15.211 1 97.75 29 ARG B C 1
ATOM 881 O O . ARG B 1 29 ? 3.615 8.102 15.859 1 97.75 29 ARG B O 1
ATOM 888 N N . ASN B 1 30 ? 5.426 6.91 15.18 1 97 30 ASN B N 1
ATOM 889 C CA . ASN B 1 30 ? 4.996 5.68 15.836 1 97 30 ASN B CA 1
ATOM 890 C C . ASN B 1 30 ? 3.594 5.27 15.398 1 97 30 ASN B C 1
ATOM 892 O O . ASN B 1 30 ? 2.719 5.039 16.234 1 97 30 ASN B O 1
ATOM 896 N N . TYR B 1 31 ? 3.373 5.281 14.117 1 98.69 31 TYR B N 1
ATOM 897 C CA . TYR B 1 31 ? 2.094 4.852 13.562 1 98.69 31 TYR B CA 1
ATOM 898 C C . TYR B 1 31 ? 1.758 3.432 13.992 1 98.69 31 TYR B C 1
ATOM 900 O O . TYR B 1 31 ? 2.633 2.562 14.031 1 98.69 31 TYR B O 1
ATOM 908 N N . GLN B 1 32 ? 0.496 3.209 14.383 1 98.75 32 GLN B N 1
ATOM 909 C CA . GLN B 1 32 ? -0.003 1.877 14.711 1 98.75 32 GLN B CA 1
ATOM 910 C C . GLN B 1 32 ? -1.274 1.559 13.93 1 98.75 32 GLN B C 1
ATOM 912 O O . GLN B 1 32 ? -2.025 2.463 13.562 1 98.75 32 GLN B O 1
ATOM 917 N N . VAL B 1 33 ? -1.417 0.311 13.695 1 98.69 33 VAL B N 1
ATOM 918 C CA . VAL B 1 33 ? -2.719 -0.124 13.195 1 98.69 33 VAL B CA 1
ATOM 919 C C . VAL B 1 33 ? -3.82 0.375 14.133 1 98.69 33 VAL B C 1
ATOM 921 O O . VAL B 1 33 ? -3.656 0.371 15.352 1 98.69 33 VAL B O 1
ATOM 924 N N . ASP B 1 34 ? -4.793 0.847 13.625 1 98.69 34 ASP B N 1
ATOM 925 C CA . ASP B 1 34 ? -5.977 1.37 14.297 1 98.69 34 ASP B CA 1
ATOM 926 C C . ASP B 1 34 ? -5.816 2.857 14.609 1 98.69 34 ASP B C 1
ATOM 928 O O . ASP B 1 34 ? -6.762 3.504 15.07 1 98.69 34 ASP B O 1
ATOM 932 N N . ASP B 1 35 ? -4.629 3.414 14.344 1 98.81 35 ASP B N 1
ATOM 933 C CA . ASP B 1 35 ? -4.516 4.871 14.344 1 98.81 35 ASP B CA 1
ATOM 934 C C . ASP B 1 35 ? -5.316 5.484 13.195 1 98.81 35 ASP B C 1
ATOM 936 O O . ASP B 1 35 ? -5.773 4.77 12.297 1 98.81 35 ASP B O 1
ATOM 940 N N . GLU B 1 36 ? -5.527 6.734 13.312 1 98.81 36 GLU B N 1
ATOM 941 C CA . GLU B 1 36 ? -6.121 7.504 12.227 1 98.81 36 GLU B CA 1
ATOM 942 C C . GLU B 1 36 ? -5.156 8.57 11.719 1 98.81 36 GLU B C 1
ATOM 944 O O . GLU B 1 36 ? -4.414 9.172 12.5 1 98.81 36 GLU B O 1
ATOM 949 N N . LEU B 1 37 ? -5.16 8.789 10.422 1 98.88 37 LEU B N 1
ATOM 950 C CA . LEU B 1 37 ? -4.453 9.898 9.797 1 98.88 37 LEU B CA 1
ATOM 951 C C . LEU B 1 37 ? -5.422 11 9.391 1 98.88 37 LEU B C 1
ATOM 953 O O . LEU B 1 37 ? -6.453 10.727 8.766 1 98.88 37 LEU B O 1
ATOM 957 N N . LEU B 1 38 ? -5.172 12.094 9.859 1 98.88 38 LEU B N 1
ATOM 958 C CA . LEU B 1 38 ? -5.781 13.289 9.297 1 98.88 38 LEU B CA 1
ATOM 959 C C . LEU B 1 38 ? -4.852 13.938 8.273 1 98.88 38 LEU B C 1
ATOM 961 O O . LEU B 1 38 ? -3.895 14.625 8.641 1 98.88 38 LEU B O 1
ATOM 965 N N . LEU B 1 39 ? -5.148 13.703 6.977 1 98.88 39 LEU B N 1
ATOM 966 C CA . LEU B 1 39 ? -4.309 14.148 5.867 1 98.88 39 LEU B CA 1
ATOM 967 C C . LEU B 1 39 ? -4.715 15.539 5.398 1 98.88 39 LEU B C 1
ATOM 969 O O . LEU B 1 39 ? -5.836 15.734 4.922 1 98.88 39 LEU B O 1
ATOM 973 N N . ASN B 1 40 ? -3.826 16.453 5.57 1 98.88 40 ASN B N 1
ATOM 974 C CA . ASN B 1 40 ? -4.043 17.828 5.129 1 98.88 40 ASN B CA 1
ATOM 975 C C . ASN B 1 40 ? -3.34 18.109 3.805 1 98.88 40 ASN B C 1
ATOM 977 O O . ASN B 1 40 ? -2.123 17.938 3.697 1 98.88 40 ASN B O 1
ATOM 981 N N . GLU B 1 41 ? -4.148 18.5 2.871 1 98.94 41 GLU B N 1
ATOM 982 C CA . GLU B 1 41 ? -3.568 18.734 1.552 1 98.94 41 GLU B CA 1
ATOM 983 C C . GLU B 1 41 ? -2.676 19.984 1.553 1 98.94 41 GLU B C 1
ATOM 985 O O . GLU B 1 41 ? -3.031 21 2.131 1 98.94 41 GLU B O 1
ATOM 990 N N . ILE B 1 42 ? -1.556 19.812 0.947 1 98.88 42 ILE B N 1
ATOM 991 C CA . ILE B 1 42 ? -0.646 20.938 0.729 1 98.88 42 ILE B CA 1
ATOM 992 C C . ILE B 1 42 ? -0.385 21.094 -0.767 1 98.88 42 ILE B C 1
ATOM 994 O O . ILE B 1 42 ? -0.233 20.109 -1.492 1 98.88 42 ILE B O 1
ATOM 998 N N . LYS B 1 43 ? -0.474 22.219 -1.275 1 98.69 43 LYS B N 1
ATOM 999 C CA . LYS B 1 43 ? -0.145 22.594 -2.65 1 98.69 43 LYS B CA 1
ATOM 1000 C C . LYS B 1 43 ? 0.776 23.797 -2.689 1 98.69 43 LYS B C 1
ATOM 1002 O O . LYS B 1 43 ? 0.453 24.859 -2.127 1 98.69 43 LYS B O 1
ATOM 1007 N N . ASP B 1 44 ? 1.902 23.609 -3.336 1 98 44 ASP B N 1
ATOM 1008 C CA . ASP B 1 44 ? 2.873 24.688 -3.479 1 98 44 ASP B CA 1
ATOM 1009 C C . ASP B 1 44 ? 3.209 25.297 -2.123 1 98 44 ASP B C 1
ATOM 1011 O O . ASP B 1 44 ? 3.205 26.531 -1.977 1 98 44 ASP B O 1
ATOM 1015 N N . GLY B 1 45 ? 3.379 24.422 -1.083 1 97.56 45 GLY B N 1
ATOM 1016 C CA . GLY B 1 45 ? 3.857 24.844 0.228 1 97.56 45 GLY B CA 1
ATOM 1017 C C . GLY B 1 45 ? 2.771 25.438 1.099 1 97.56 45 GLY B C 1
ATOM 1018 O O . GLY B 1 45 ? 3.039 25.875 2.221 1 97.56 45 GLY B O 1
ATOM 1019 N N . VAL B 1 46 ? 1.537 25.453 0.558 1 98.56 46 VAL B N 1
ATOM 1020 C CA . VAL B 1 46 ? 0.441 26.078 1.297 1 98.56 46 VAL B CA 1
ATOM 1021 C C . VAL B 1 46 ? -0.67 25.047 1.524 1 98.56 46 VAL B C 1
ATOM 1023 O O . VAL B 1 46 ? -1.018 24.297 0.619 1 98.56 46 VAL B O 1
ATOM 1026 N N . LEU B 1 47 ? -1.174 25.062 2.754 1 98.69 47 LEU B N 1
ATOM 1027 C CA . LEU B 1 47 ? -2.336 24.234 3.033 1 98.69 47 LEU B CA 1
ATOM 1028 C C . LEU B 1 47 ? -3.557 24.719 2.258 1 98.69 47 LEU B C 1
ATOM 1030 O O . LEU B 1 47 ? -3.865 25.906 2.266 1 98.69 47 LEU B O 1
ATOM 1034 N N . THR B 1 48 ? -4.27 23.844 1.558 1 98.75 48 THR B N 1
ATOM 1035 C CA . THR B 1 48 ? -5.402 24.25 0.729 1 98.75 48 THR B CA 1
ATOM 1036 C C . THR B 1 48 ? -6.688 24.297 1.551 1 98.75 48 THR B C 1
ATOM 1038 O O . THR B 1 48 ? -7.676 24.906 1.131 1 98.75 48 THR B O 1
ATOM 1041 N N . GLY B 1 49 ? -6.68 23.578 2.645 1 98.69 49 GLY B N 1
ATOM 1042 C CA . GLY B 1 49 ? -7.871 23.469 3.475 1 98.69 49 GLY B CA 1
ATOM 1043 C C . GLY B 1 49 ? -8.586 22.141 3.328 1 98.69 49 GLY B C 1
ATOM 1044 O O . GLY B 1 49 ? -9.414 21.781 4.172 1 98.69 49 GLY B O 1
ATOM 1045 N N . ARG B 1 50 ? -8.367 21.438 2.254 1 98.62 50 ARG B N 1
ATOM 1046 C CA . ARG B 1 50 ? -8.961 20.109 2.098 1 98.62 50 ARG B CA 1
ATOM 1047 C C . ARG B 1 50 ? -8.289 19.094 3.023 1 98.62 50 ARG B C 1
ATOM 1049 O O . ARG B 1 50 ? -7.074 19.125 3.211 1 98.62 50 ARG B O 1
ATOM 1056 N N . LYS B 1 51 ? -9.102 18.25 3.617 1 98.56 51 LYS B N 1
ATOM 1057 C CA . LYS B 1 51 ? -8.625 17.219 4.535 1 98.56 51 LYS B CA 1
ATOM 1058 C C . LYS B 1 51 ? -9.352 15.898 4.312 1 98.56 51 LYS B C 1
ATOM 1060 O O . LYS B 1 51 ? -10.508 15.883 3.877 1 98.56 51 LYS B O 1
ATOM 1065 N N . ILE B 1 52 ? -8.719 14.844 4.609 1 98.56 52 ILE B N 1
ATOM 1066 C CA . ILE B 1 52 ? -9.32 13.516 4.586 1 98.56 52 ILE B CA 1
ATOM 1067 C C . ILE B 1 52 ? -8.859 12.719 5.801 1 98.56 52 ILE B C 1
ATOM 1069 O O . ILE B 1 52 ? -7.688 12.789 6.188 1 98.56 52 ILE B O 1
ATOM 1073 N N . GLN B 1 53 ? -9.773 12.102 6.41 1 98.75 53 GLN B N 1
ATOM 1074 C CA . GLN B 1 53 ? -9.453 11.219 7.527 1 98.75 53 GLN B CA 1
ATOM 1075 C C . GLN B 1 53 ? -9.508 9.75 7.102 1 98.75 53 GLN B C 1
ATOM 1077 O O . GLN B 1 53 ? -10.5 9.305 6.516 1 98.75 53 GLN B O 1
ATOM 1082 N N . VAL B 1 54 ? -8.422 9.023 7.398 1 98.81 54 VAL B N 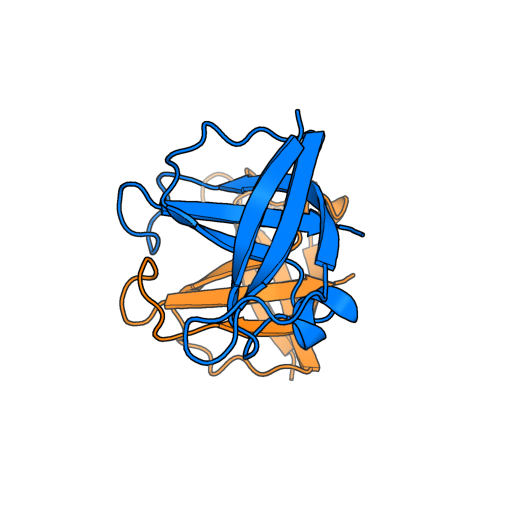1
ATOM 1083 C CA . VAL B 1 54 ? -8.367 7.613 7.035 1 98.81 54 VAL B CA 1
ATOM 1084 C C . VAL B 1 54 ? -7.859 6.793 8.219 1 98.81 54 VAL B C 1
ATOM 1086 O O . VAL B 1 54 ? -7.211 7.332 9.117 1 98.81 54 VAL B O 1
ATOM 1089 N N . LYS B 1 55 ? -8.18 5.527 8.234 1 98.88 55 LYS B N 1
ATOM 1090 C CA . LYS B 1 55 ? -7.723 4.594 9.258 1 98.88 55 LYS B CA 1
ATOM 1091 C C . LYS B 1 55 ? -6.52 3.787 8.773 1 98.88 55 LYS B C 1
ATOM 1093 O O . LYS B 1 55 ? -6.5 3.324 7.629 1 98.88 55 LYS B O 1
ATOM 1098 N N . VAL B 1 56 ? -5.551 3.621 9.625 1 98.94 56 VAL B N 1
ATOM 1099 C CA . VAL B 1 56 ? -4.43 2.727 9.352 1 98.94 56 VAL B CA 1
ATOM 1100 C C . VAL B 1 56 ? -4.848 1.281 9.617 1 98.94 56 VAL B C 1
ATOM 1102 O O . VAL B 1 56 ? -5.199 0.931 10.75 1 98.94 56 VAL B O 1
ATOM 1105 N N . ILE B 1 57 ? -4.715 0.446 8.602 1 98.88 57 ILE B N 1
ATOM 1106 C CA . ILE B 1 57 ? -5.215 -0.913 8.766 1 98.88 57 ILE B CA 1
ATOM 1107 C C . ILE B 1 57 ? -4.066 -1.909 8.633 1 98.88 57 ILE B C 1
ATOM 1109 O O . ILE B 1 57 ? -4.227 -3.094 8.938 1 98.88 57 ILE B O 1
ATOM 1113 N N . TYR B 1 58 ? -2.979 -1.441 8.211 1 98.94 58 TYR B N 1
ATOM 1114 C CA . TYR B 1 58 ? -1.788 -2.27 8.047 1 98.94 58 TYR B CA 1
ATOM 1115 C C . TYR B 1 58 ? -0.522 -1.423 8.102 1 98.94 58 TYR B C 1
ATOM 1117 O O . TYR B 1 58 ? -0.546 -0.239 7.758 1 98.94 58 TYR B O 1
ATOM 1125 N N . LYS B 1 59 ? 0.572 -1.998 8.539 1 98.94 59 LYS B N 1
ATOM 1126 C CA . LYS B 1 59 ? 1.862 -1.314 8.562 1 98.94 59 LYS B CA 1
ATOM 1127 C C . LYS B 1 59 ? 2.996 -2.27 8.195 1 98.94 59 LYS B C 1
ATOM 1129 O O . LYS B 1 59 ? 3.1 -3.359 8.766 1 98.94 59 LYS B O 1
ATOM 1134 N N . LEU B 1 60 ? 3.766 -1.927 7.246 1 98.81 60 LEU B N 1
ATOM 1135 C CA . LEU B 1 60 ? 4.945 -2.686 6.844 1 98.81 60 LEU B CA 1
ATOM 1136 C C . LEU B 1 60 ? 6.215 -1.858 7.035 1 98.81 60 LEU B C 1
ATOM 1138 O O . LEU B 1 60 ? 6.277 -0.703 6.609 1 98.81 60 LEU B O 1
ATOM 1142 N N . THR B 1 61 ? 7.172 -2.375 7.715 1 98.44 61 THR B N 1
ATOM 1143 C CA . THR B 1 61 ? 8.492 -1.786 7.926 1 98.44 61 THR B CA 1
ATOM 1144 C C . THR B 1 61 ? 9.586 -2.828 7.727 1 98.44 61 THR B C 1
ATOM 1146 O O . THR B 1 61 ? 9.312 -4.031 7.738 1 98.44 61 THR B O 1
ATOM 1149 N N . GLY B 1 62 ? 10.703 -2.322 7.527 1 97.44 62 GLY B N 1
ATOM 1150 C CA . GLY B 1 62 ? 11.867 -3.195 7.574 1 97.44 62 GLY B CA 1
ATOM 1151 C C . GLY B 1 62 ? 11.828 -4.297 6.531 1 97.44 62 GLY B C 1
ATOM 1152 O O . GLY B 1 62 ? 12.211 -5.438 6.809 1 97.44 62 GLY B O 1
ATOM 1153 N N . TYR B 1 63 ? 11.344 -4.035 5.367 1 98.06 63 TYR B N 1
ATOM 1154 C CA . TYR B 1 63 ? 11.227 -5.016 4.293 1 98.06 63 TYR B CA 1
ATOM 1155 C C . TYR B 1 63 ? 12.086 -4.613 3.098 1 98.06 63 TYR B C 1
ATOM 1157 O O . TYR B 1 63 ? 12.266 -3.426 2.824 1 98.06 63 TYR B O 1
ATOM 1165 N N . VAL B 1 64 ? 12.57 -5.602 2.412 1 97.38 64 VAL B N 1
ATOM 1166 C CA . VAL B 1 64 ? 13.359 -5.336 1.217 1 97.38 64 VAL B CA 1
ATOM 1167 C C . VAL B 1 64 ? 12.57 -4.453 0.257 1 97.38 64 VAL B C 1
ATOM 1169 O O . VAL B 1 64 ? 11.375 -4.672 0.043 1 97.38 64 VAL B O 1
ATOM 1172 N N . GLY B 1 65 ? 13.242 -3.357 -0.288 1 98.19 65 GLY B N 1
ATOM 1173 C CA . GLY B 1 65 ? 12.586 -2.426 -1.192 1 98.19 65 GLY B CA 1
ATOM 1174 C C . GLY B 1 65 ? 12.141 -1.146 -0.51 1 98.19 65 GLY B C 1
ATOM 1175 O O . GLY B 1 65 ? 11.844 -0.151 -1.176 1 98.19 65 GLY B O 1
ATOM 1176 N N . LEU B 1 66 ? 12.023 -1.274 0.737 1 98.62 66 LEU B N 1
ATOM 1177 C CA . LEU B 1 66 ? 11.648 -0.127 1.557 1 98.62 66 LEU B CA 1
ATOM 1178 C C . LEU B 1 66 ? 12.867 0.443 2.279 1 98.62 66 LEU B C 1
ATOM 1180 O O . LEU B 1 66 ? 13.586 -0.289 2.963 1 98.62 66 LEU B O 1
ATOM 1184 N N . GLU B 1 67 ? 13.211 1.753 2.021 1 97.5 67 GLU B N 1
ATOM 1185 C CA . GLU B 1 67 ? 14.32 2.375 2.736 1 97.5 67 GLU B CA 1
ATOM 1186 C C . GLU B 1 67 ? 14.156 2.225 4.246 1 97.5 67 GLU B C 1
ATOM 1188 O O . GLU B 1 67 ? 13.047 2.309 4.766 1 97.5 67 GLU B O 1
ATOM 1193 N N . PRO B 1 68 ? 15.367 2.275 4.801 1 95.12 68 PRO B N 1
ATOM 1194 C CA . PRO B 1 68 ? 15.297 2.203 6.262 1 95.12 68 PRO B CA 1
ATOM 1195 C C . PRO B 1 68 ? 14.602 3.412 6.883 1 95.12 68 PRO B C 1
ATOM 1197 O O . PRO B 1 68 ? 14.68 4.52 6.34 1 95.12 68 PRO B O 1
ATOM 1200 N N . THR B 1 69 ? 13.727 3.502 7.738 1 97.56 69 THR B N 1
ATOM 1201 C CA . THR B 1 69 ? 13.062 4.523 8.539 1 97.56 69 THR B CA 1
ATOM 1202 C C . THR B 1 69 ? 11.688 4.848 7.961 1 97.56 69 THR B C 1
ATOM 1204 O O . THR B 1 69 ? 10.961 5.688 8.5 1 97.56 69 THR B O 1
ATOM 1207 N N . TYR B 1 70 ? 11.523 4.27 6.707 1 98.69 70 TYR B N 1
ATOM 1208 C CA . TYR B 1 70 ? 10.211 4.488 6.105 1 98.69 70 TYR B CA 1
ATOM 1209 C C . TYR B 1 70 ? 9.258 3.348 6.445 1 98.69 70 TYR B C 1
ATOM 1211 O O . TYR B 1 70 ? 9.695 2.266 6.848 1 98.69 70 TYR B O 1
ATOM 1219 N N . CYS B 1 71 ? 8.016 3.6 6.285 1 98.88 71 CYS B N 1
ATOM 1220 C CA . CYS B 1 71 ? 6.965 2.598 6.41 1 98.88 71 CYS B CA 1
ATOM 1221 C C . CYS B 1 71 ? 5.918 2.764 5.312 1 98.88 71 CYS B C 1
ATOM 1223 O O . CYS B 1 71 ? 5.828 3.822 4.691 1 98.88 71 CYS B O 1
ATOM 1225 N N . ILE B 1 72 ? 5.246 1.648 4.977 1 98.94 72 ILE B N 1
ATOM 1226 C CA . ILE B 1 72 ? 4.016 1.675 4.195 1 98.94 72 ILE B CA 1
ATOM 1227 C C . ILE B 1 72 ? 2.816 1.434 5.109 1 98.94 72 ILE B C 1
ATOM 1229 O O . ILE B 1 72 ? 2.805 0.479 5.891 1 98.94 72 ILE B O 1
ATOM 1233 N N . LEU B 1 73 ? 1.896 2.318 4.996 1 98.94 73 LEU B N 1
ATOM 1234 C CA . LEU B 1 73 ? 0.645 2.193 5.738 1 98.94 73 LEU B CA 1
ATOM 1235 C C . LEU B 1 73 ? -0.512 1.871 4.797 1 98.94 73 LEU B C 1
ATOM 1237 O O . LEU B 1 73 ? -0.792 2.631 3.867 1 98.94 73 LEU B O 1
ATOM 1241 N N . GLY B 1 74 ? -1.102 0.675 4.984 1 98.88 74 GLY B N 1
ATOM 1242 C CA . GLY B 1 74 ? -2.408 0.473 4.379 1 98.88 74 GLY B CA 1
ATOM 1243 C C . GLY B 1 74 ? -3.498 1.315 5.016 1 98.88 74 GLY B C 1
ATOM 1244 O O . GLY B 1 74 ? -3.58 1.41 6.242 1 98.88 74 GLY B O 1
ATOM 1245 N N . ILE B 1 75 ? -4.285 1.927 4.184 1 98.88 75 ILE B N 1
ATOM 1246 C CA . ILE B 1 75 ? -5.266 2.84 4.758 1 98.88 75 ILE B CA 1
ATOM 1247 C C . ILE B 1 75 ? -6.641 2.561 4.156 1 98.88 75 ILE B C 1
ATOM 1249 O O . ILE B 1 75 ? -6.746 2.01 3.059 1 98.88 75 ILE B O 1
ATOM 1253 N N . GLU B 1 76 ? -7.637 2.824 4.945 1 97.38 76 GLU B N 1
ATOM 1254 C CA . GLU B 1 76 ? -9.023 2.678 4.516 1 97.38 76 GLU B CA 1
ATOM 1255 C C . GLU B 1 76 ? -9.883 3.834 5.012 1 97.38 76 GLU B C 1
ATOM 1257 O O . GLU B 1 76 ? -9.664 4.352 6.109 1 97.38 76 GLU B O 1
ATOM 1262 N N . ARG B 1 77 ? -10.758 4.234 4.105 1 91.31 77 ARG B N 1
ATOM 1263 C CA . ARG B 1 77 ? -11.711 5.27 4.477 1 91.31 77 ARG B CA 1
ATOM 1264 C C . ARG B 1 77 ? -12.984 4.664 5.051 1 91.31 77 ARG B C 1
ATOM 1266 O O . ARG B 1 77 ? -13.43 3.602 4.605 1 91.31 77 ARG B O 1
#

Secondary structure (DSSP, 8-state):
-EEEEEEEHHHHHHHHHTSS-EEEEE--S---TT-EEEEEEEETTEEEEEEEEEEEEEEEES-TTBPTTEEEEEEE-/-EEEEEEEHHHHHHHHHTSS-EEEEE--S---TT-EEEEEEEETTEEEEEEEEEEEEEEEES-TTBPTTEEEEEEE-

pLDDT: mean 98.35, std 1.01, range [91.31, 98.94]